Protein AF-A0A846C7C7-F1 (afdb_monomer_lite)

Radius of gyration: 13.68 Å; chains: 1; bounding box: 39×18×30 Å

Secondary structure (DSSP, 8-state):
---HHHHHHHHHHHHGGGHHHHHHHHHHHHHHH-GGGGGGGTTS-HHHHHHHHHHHHH-

pLDDT: mean 90.93, std 8.17, range [58.09, 98.25]

Foldseek 3Di:
DDDPVVVLVVVLVVCVVVLLVVLVVVVVVCCVVPVVCVVVCPVPPSSVVSVVVSVVSPD

Sequence (59 aa):
MGSKIEIIEQSFAQIKPNAEKFAASFYVNLFTKYPEVKPLFVNTDMEKQQKKLLDALIL

Structure (mmCIF, N/CA/C/O backbone):
data_AF-A0A846C7C7-F1
#
_entry.id   AF-A0A846C7C7-F1
#
loop_
_atom_site.group_PDB
_atom_site.id
_atom_site.type_symbol
_atom_site.label_atom_id
_atom_site.label_alt_id
_atom_site.label_comp_id
_atom_site.label_asym_id
_atom_site.label_entity_id
_atom_site.label_seq_id
_atom_site.pdbx_PDB_ins_code
_atom_site.Cartn_x
_atom_site.Cartn_y
_atom_site.Cartn_z
_atom_site.occupancy
_atom_site.B_iso_or_equiv
_atom_site.auth_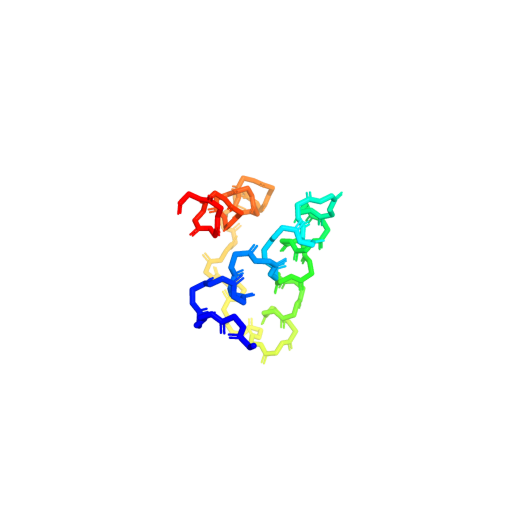seq_id
_atom_site.auth_comp_id
_atom_site.auth_asym_id
_atom_site.auth_atom_id
_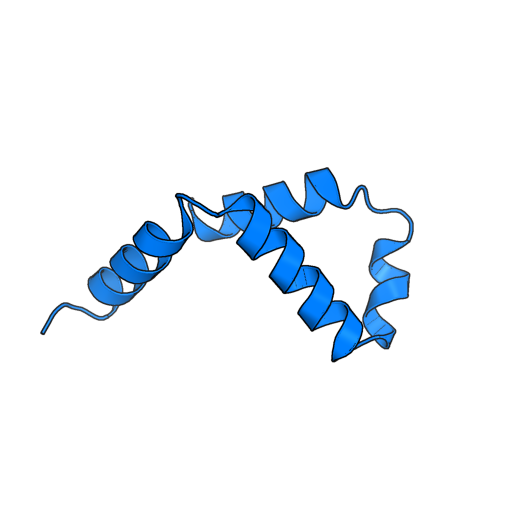atom_site.pdbx_PDB_model_num
ATOM 1 N N . MET A 1 1 ? -28.234 3.648 13.609 1.00 60.09 1 MET A N 1
ATOM 2 C CA . MET A 1 1 ? -27.412 3.714 12.382 1.00 60.09 1 MET A CA 1
ATOM 3 C C . MET A 1 1 ? -26.265 4.650 12.684 1.00 60.09 1 MET A C 1
ATOM 5 O O . MET A 1 1 ? -26.546 5.782 13.055 1.00 60.09 1 MET A O 1
ATOM 9 N N . GLY A 1 2 ? -25.030 4.150 12.640 1.00 69.62 2 GLY A N 1
ATOM 10 C CA . GLY A 1 2 ? -23.853 4.972 12.908 1.00 69.62 2 GLY A CA 1
ATOM 11 C C . GLY A 1 2 ? -23.625 6.009 11.815 1.00 69.62 2 GLY A C 1
ATOM 12 O O . GLY A 1 2 ? -24.144 5.876 10.700 1.00 69.62 2 GLY A O 1
ATOM 13 N N . SER A 1 3 ? -22.874 7.055 12.138 1.00 88.00 3 SER A N 1
ATOM 14 C CA . SER A 1 3 ? -22.481 8.053 11.143 1.00 88.00 3 SER A CA 1
ATOM 15 C C . SER A 1 3 ? -21.646 7.404 10.027 1.00 88.00 3 SER A C 1
ATOM 17 O O . SER A 1 3 ? -21.060 6.333 10.199 1.00 88.00 3 SER A O 1
ATOM 19 N N . LYS A 1 4 ? -21.551 8.053 8.858 1.00 89.62 4 LYS A N 1
ATOM 20 C CA . LYS A 1 4 ? -20.676 7.563 7.774 1.00 89.62 4 LYS A CA 1
ATOM 21 C C . LYS A 1 4 ? -19.222 7.405 8.238 1.00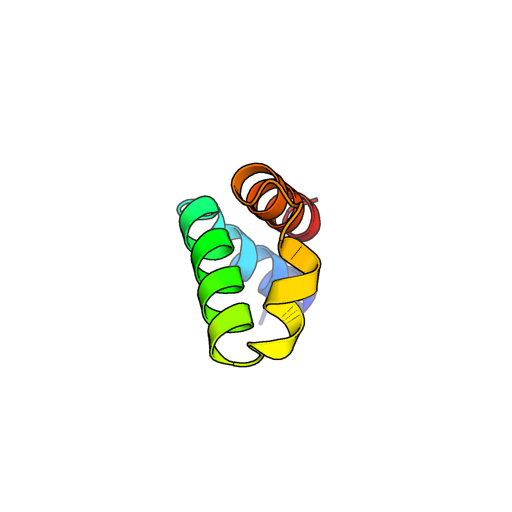 89.62 4 LYS A C 1
ATOM 23 O O . LYS A 1 4 ? -18.541 6.507 7.761 1.00 89.62 4 LYS A O 1
ATOM 28 N N . ILE A 1 5 ? -18.783 8.252 9.171 1.00 87.81 5 ILE A N 1
ATOM 29 C CA . ILE A 1 5 ? -17.444 8.208 9.766 1.00 87.81 5 ILE A CA 1
ATOM 30 C C . ILE A 1 5 ? -17.288 6.938 10.607 1.00 87.81 5 ILE A C 1
ATOM 32 O O . ILE A 1 5 ? -16.374 6.159 10.364 1.00 87.81 5 ILE A O 1
ATOM 36 N N . GLU A 1 6 ? -18.239 6.661 11.502 1.00 88.62 6 GLU A N 1
ATOM 37 C CA . GLU A 1 6 ? -18.208 5.465 12.358 1.00 88.62 6 GLU A CA 1
ATOM 38 C C . GLU A 1 6 ? -18.194 4.166 11.543 1.00 88.62 6 GLU A C 1
ATOM 40 O O . GLU A 1 6 ? -17.491 3.219 11.888 1.00 88.62 6 GLU A O 1
ATOM 45 N N . ILE A 1 7 ? -18.939 4.111 10.434 1.00 90.88 7 ILE A N 1
ATOM 46 C CA . ILE A 1 7 ? -18.955 2.936 9.549 1.00 90.88 7 ILE A CA 1
ATOM 47 C C . ILE A 1 7 ? -17.577 2.714 8.907 1.00 90.88 7 ILE A C 1
ATOM 49 O O . ILE A 1 7 ? -17.123 1.572 8.795 1.00 90.88 7 ILE A O 1
ATOM 53 N N . ILE A 1 8 ? -16.902 3.790 8.495 1.00 88.12 8 ILE A N 1
ATOM 54 C CA . ILE A 1 8 ? -15.558 3.723 7.911 1.00 88.12 8 ILE A CA 1
ATOM 55 C C . ILE A 1 8 ? -14.553 3.238 8.965 1.00 88.12 8 ILE A C 1
ATOM 57 O O . ILE A 1 8 ? -13.823 2.279 8.714 1.00 88.12 8 ILE A O 1
ATOM 61 N N . GLU A 1 9 ? -14.566 3.824 10.163 1.00 87.88 9 GLU A N 1
ATOM 62 C CA . GLU A 1 9 ? -13.674 3.439 11.265 1.00 87.88 9 GLU A CA 1
ATOM 63 C C . GLU A 1 9 ? -13.862 1.974 11.679 1.00 87.88 9 GLU A C 1
ATOM 65 O O . GLU A 1 9 ? -12.887 1.235 11.837 1.00 87.88 9 GLU A O 1
ATOM 70 N N . GLN A 1 10 ? -15.113 1.518 11.795 1.00 89.81 10 GLN A N 1
ATOM 71 C CA . GLN A 1 10 ? -15.430 0.123 12.109 1.00 89.81 10 GLN A CA 1
ATOM 72 C C . GLN A 1 10 ? -14.957 -0.835 11.014 1.00 89.81 10 GLN A C 1
ATOM 74 O O . GLN A 1 10 ? -14.440 -1.910 11.322 1.00 89.81 10 GLN A O 1
ATOM 79 N N . SER A 1 11 ? -15.085 -0.445 9.745 1.00 88.62 11 SER A N 1
ATOM 80 C CA . SER A 1 11 ? -14.610 -1.255 8.619 1.00 88.62 11 SER A CA 1
ATOM 81 C C . SER A 1 11 ? -13.088 -1.412 8.656 1.00 88.62 11 SER A C 1
ATOM 83 O O . SER A 1 11 ? -12.577 -2.526 8.541 1.00 88.62 11 SER A O 1
ATOM 85 N N . PHE A 1 12 ? -12.345 -0.330 8.906 1.00 86.88 12 PHE A N 1
ATOM 86 C CA . PHE A 1 12 ? -10.888 -0.401 9.048 1.00 86.88 12 PHE A CA 1
ATOM 87 C C . PHE A 1 12 ? -10.447 -1.156 10.306 1.00 86.88 12 PHE A C 1
ATOM 89 O O . PHE A 1 12 ? -9.452 -1.883 10.266 1.00 86.88 12 PHE A O 1
ATOM 96 N N . ALA A 1 13 ? -11.198 -1.069 11.407 1.00 88.81 13 ALA A N 1
ATOM 97 C CA . ALA A 1 13 ? -10.921 -1.847 12.612 1.00 88.81 13 ALA A CA 1
ATOM 98 C C . ALA A 1 13 ? -10.963 -3.365 12.355 1.00 88.81 13 ALA A C 1
ATOM 100 O O . ALA A 1 13 ? -10.147 -4.095 12.916 1.00 88.81 13 ALA A O 1
ATOM 101 N N . GLN A 1 14 ? -11.840 -3.836 11.462 1.00 89.38 14 GLN A N 1
ATOM 102 C CA . GLN A 1 14 ? -11.901 -5.248 11.058 1.00 89.38 14 GLN A CA 1
ATOM 103 C C . GLN A 1 14 ? -10.697 -5.688 10.211 1.00 89.38 14 GLN A C 1
ATOM 105 O O . GLN A 1 14 ? -10.352 -6.870 10.197 1.00 89.38 14 GLN A O 1
ATOM 110 N N . ILE A 1 15 ? -10.031 -4.752 9.529 1.00 86.56 15 ILE A N 1
ATOM 111 C CA . ILE A 1 15 ? -8.854 -5.028 8.697 1.00 86.56 15 ILE A CA 1
ATOM 112 C C . ILE A 1 15 ? -7.590 -5.168 9.556 1.00 86.56 15 ILE A C 1
ATOM 114 O O . ILE A 1 15 ? -6.735 -5.990 9.229 1.00 86.56 15 ILE A O 1
ATOM 118 N N . LYS A 1 16 ? -7.477 -4.430 10.674 1.00 85.88 16 LYS A N 1
ATOM 119 C CA . LYS A 1 16 ? -6.270 -4.376 11.530 1.00 85.88 16 LYS A CA 1
ATOM 120 C C . LYS A 1 16 ? -5.638 -5.746 11.851 1.00 85.88 16 LYS A C 1
ATOM 122 O O . LYS A 1 16 ? -4.428 -5.864 11.671 1.00 85.88 16 LYS A O 1
ATOM 127 N N . PRO A 1 17 ? -6.385 -6.798 12.250 1.00 89.94 17 PRO A N 1
ATOM 128 C CA . PRO A 1 17 ? -5.792 -8.104 12.565 1.00 89.94 17 PRO A CA 1
ATOM 129 C C . PRO A 1 17 ? -5.139 -8.808 11.366 1.00 89.94 17 PRO A C 1
ATOM 131 O O . PRO A 1 17 ? -4.326 -9.707 11.546 1.00 89.94 17 PRO A O 1
ATOM 134 N N . ASN A 1 18 ? -5.509 -8.429 10.140 1.00 90.38 18 ASN A N 1
ATOM 135 C CA . ASN A 1 18 ? -5.033 -9.028 8.893 1.00 90.38 18 ASN A CA 1
ATOM 136 C C . ASN A 1 18 ? -4.469 -7.968 7.932 1.00 90.38 18 ASN A C 1
ATOM 138 O O . ASN A 1 18 ? -4.502 -8.163 6.717 1.00 90.38 18 ASN A O 1
ATOM 142 N N . ALA A 1 19 ? -3.968 -6.848 8.462 1.00 89.00 19 ALA A N 1
ATOM 143 C CA . ALA A 1 19 ? -3.586 -5.679 7.673 1.00 89.00 19 ALA A CA 1
ATOM 144 C C . ALA A 1 19 ? -2.564 -6.023 6.575 1.00 89.00 19 ALA A C 1
ATOM 146 O O . ALA A 1 19 ? -2.754 -5.678 5.413 1.00 89.00 19 ALA A O 1
ATOM 147 N N . GLU A 1 20 ? -1.534 -6.804 6.898 1.00 89.19 20 GLU A N 1
ATOM 148 C CA . GLU A 1 20 ? -0.524 -7.235 5.921 1.00 89.19 20 GLU A CA 1
ATOM 149 C C . GLU A 1 20 ? -1.132 -8.058 4.775 1.00 89.19 20 GLU A C 1
ATOM 151 O O . GLU A 1 20 ? -0.896 -7.776 3.600 1.00 89.19 20 GLU A O 1
ATOM 156 N N . LYS A 1 21 ? -1.999 -9.028 5.100 1.00 91.75 21 LYS A N 1
ATOM 157 C CA . LYS A 1 21 ? -2.707 -9.839 4.094 1.00 91.75 21 LYS A CA 1
ATOM 158 C C . LYS A 1 21 ? -3.629 -8.982 3.230 1.00 91.75 21 LYS A C 1
ATOM 160 O O . LYS A 1 21 ? -3.723 -9.207 2.024 1.00 91.75 21 LYS A O 1
ATOM 165 N N . PHE A 1 22 ? -4.288 -7.994 3.831 1.00 92.94 22 PHE A N 1
ATOM 166 C CA . PHE A 1 22 ? -5.115 -7.036 3.109 1.00 92.94 22 PHE A CA 1
ATOM 167 C C . PHE A 1 22 ? -4.278 -6.240 2.099 1.00 92.94 22 PHE A C 1
ATOM 169 O O . PHE A 1 22 ? -4.612 -6.232 0.913 1.00 92.94 22 PHE A O 1
ATOM 176 N N . ALA A 1 23 ? -3.155 -5.654 2.523 1.00 93.44 23 ALA A N 1
ATOM 177 C CA . ALA A 1 23 ? -2.272 -4.891 1.641 1.00 93.44 23 ALA A CA 1
ATOM 178 C C . ALA A 1 23 ? -1.691 -5.748 0.507 1.00 93.44 23 ALA A C 1
ATOM 180 O O . ALA A 1 23 ? -1.665 -5.315 -0.645 1.00 93.44 23 ALA A O 1
ATOM 181 N N . ALA A 1 24 ? -1.290 -6.987 0.796 1.00 94.50 24 ALA A N 1
ATOM 182 C CA . ALA A 1 24 ? -0.852 -7.924 -0.234 1.00 94.50 24 ALA A CA 1
ATOM 183 C C . ALA A 1 24 ? -1.971 -8.205 -1.253 1.00 94.50 24 ALA A C 1
ATOM 185 O O . ALA A 1 24 ? -1.752 -8.110 -2.463 1.00 94.50 24 ALA A O 1
ATOM 186 N N . SER A 1 25 ? -3.194 -8.477 -0.779 1.00 95.31 25 SER A N 1
ATOM 187 C CA . SER A 1 25 ? -4.349 -8.728 -1.650 1.00 95.31 25 SER A CA 1
ATOM 188 C C . SER A 1 25 ? -4.702 -7.522 -2.527 1.00 95.31 25 SER A C 1
ATOM 190 O O . SER A 1 25 ? -5.100 -7.697 -3.679 1.00 95.31 25 SER A O 1
ATOM 192 N N . PHE A 1 26 ? -4.500 -6.297 -2.029 1.00 95.31 26 PHE A N 1
ATOM 193 C CA . PHE A 1 26 ? -4.695 -5.074 -2.802 1.00 95.31 26 PHE A CA 1
ATOM 194 C C . PHE A 1 26 ? -3.791 -5.054 -4.039 1.00 95.31 26 PHE A C 1
ATOM 196 O O . PHE A 1 26 ? -4.292 -4.886 -5.150 1.00 95.31 26 PHE A O 1
ATOM 203 N N . TYR A 1 27 ? -2.485 -5.289 -3.874 1.00 96.62 27 TYR A N 1
ATOM 204 C CA . TYR A 1 27 ? -1.551 -5.281 -5.005 1.00 96.62 27 TYR A CA 1
ATOM 205 C C . TYR A 1 27 ? -1.765 -6.463 -5.950 1.00 96.62 27 TYR A C 1
ATOM 207 O O . TYR A 1 27 ? -1.685 -6.282 -7.162 1.00 96.62 27 TYR A O 1
ATOM 215 N N . VAL A 1 28 ? -2.123 -7.644 -5.433 1.00 97.12 28 VAL A N 1
ATOM 216 C CA . VAL A 1 28 ? -2.539 -8.777 -6.277 1.00 97.12 28 VAL A CA 1
ATOM 217 C C . VAL A 1 28 ? -3.723 -8.380 -7.162 1.00 97.12 28 VAL A C 1
ATOM 219 O O . VAL A 1 28 ? -3.678 -8.573 -8.378 1.00 97.12 28 VAL A O 1
ATOM 222 N N . ASN A 1 29 ? -4.757 -7.771 -6.581 1.00 97.81 29 ASN A N 1
ATOM 223 C CA . ASN A 1 29 ? -5.937 -7.326 -7.317 1.00 97.81 29 ASN A CA 1
ATOM 224 C C . ASN A 1 29 ? -5.615 -6.209 -8.319 1.00 97.81 29 ASN A C 1
ATOM 226 O O . ASN A 1 29 ? -6.072 -6.274 -9.460 1.00 97.81 29 ASN A O 1
ATOM 230 N N . LEU A 1 30 ? -4.813 -5.217 -7.919 1.00 97.69 30 LEU A N 1
ATOM 231 C CA . LEU A 1 30 ? -4.375 -4.111 -8.773 1.00 97.69 30 LEU A CA 1
ATOM 232 C C . LEU A 1 30 ? -3.660 -4.639 -10.015 1.00 97.69 30 LEU A C 1
ATOM 234 O O . LEU A 1 30 ? -4.036 -4.324 -11.134 1.00 97.69 30 LEU A O 1
ATOM 238 N N . PHE A 1 31 ? -2.676 -5.505 -9.818 1.00 97.25 31 PHE A N 1
ATOM 239 C CA . PHE A 1 31 ? -1.851 -6.055 -10.885 1.00 97.25 31 PHE A CA 1
ATOM 240 C C . PHE A 1 31 ? -2.557 -7.104 -11.746 1.00 97.25 31 PHE A C 1
ATOM 242 O O . PHE A 1 31 ? -2.109 -7.376 -12.862 1.00 97.25 31 PHE A O 1
ATOM 249 N N . THR A 1 32 ? -3.637 -7.698 -11.239 1.00 97.94 32 THR A N 1
ATOM 250 C CA . THR A 1 32 ? -4.501 -8.598 -12.011 1.00 97.94 32 THR A CA 1
ATOM 251 C C . THR A 1 32 ? -5.450 -7.809 -12.907 1.00 97.94 32 THR A C 1
ATOM 253 O O . THR A 1 32 ? -5.612 -8.153 -14.073 1.00 97.94 32 THR A O 1
ATOM 256 N N . LYS A 1 33 ? -6.074 -6.751 -12.375 1.00 98.25 33 LYS A N 1
ATOM 257 C CA . LYS A 1 33 ? -7.064 -5.945 -13.107 1.00 98.25 33 LYS A CA 1
ATOM 258 C C . LYS A 1 33 ? -6.431 -4.910 -14.034 1.00 98.25 33 LYS A C 1
ATOM 260 O O . LYS A 1 33 ? -6.999 -4.626 -15.080 1.00 98.25 33 LYS A O 1
ATOM 265 N N . TYR A 1 34 ? -5.276 -4.384 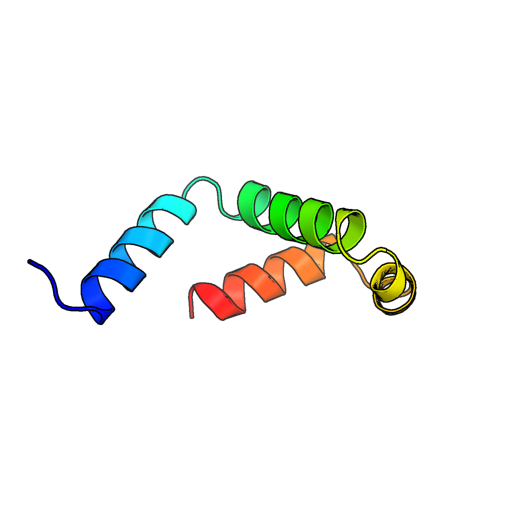-13.642 1.00 97.88 34 TYR A N 1
ATOM 266 C CA . TYR A 1 34 ? -4.563 -3.302 -14.318 1.00 97.88 34 TYR A CA 1
ATOM 267 C C . TYR A 1 34 ? -3.083 -3.682 -14.485 1.00 97.88 34 TYR A C 1
ATOM 269 O O . TYR A 1 34 ? -2.201 -3.118 -13.827 1.00 97.88 34 TYR A O 1
ATOM 277 N N . PRO A 1 35 ? -2.765 -4.706 -15.298 1.00 96.94 35 PRO A N 1
ATOM 278 C CA . PRO A 1 35 ? -1.389 -5.161 -15.487 1.00 96.94 35 PRO A CA 1
ATOM 279 C C . PRO A 1 35 ? -0.457 -4.067 -16.032 1.00 96.94 35 PRO A C 1
ATOM 281 O O . PRO A 1 35 ? 0.744 -4.117 -15.769 1.00 96.94 35 PRO A O 1
ATOM 284 N N . GLU A 1 36 ? -0.990 -3.062 -16.728 1.00 97.69 36 GLU A N 1
ATOM 285 C CA . GLU A 1 36 ? -0.270 -1.905 -17.263 1.00 97.69 36 GLU A CA 1
ATOM 286 C C . GLU A 1 36 ? 0.379 -1.026 -16.189 1.00 97.69 36 GLU A C 1
ATOM 288 O O . GLU A 1 36 ? 1.305 -0.281 -16.501 1.00 97.69 36 GLU A O 1
ATOM 293 N N . VAL A 1 37 ? -0.051 -1.128 -14.925 1.00 96.88 37 VAL A N 1
ATOM 294 C CA . VAL A 1 37 ? 0.569 -0.382 -13.821 1.00 96.88 37 VAL A CA 1
ATOM 295 C C . VAL A 1 37 ? 1.757 -1.118 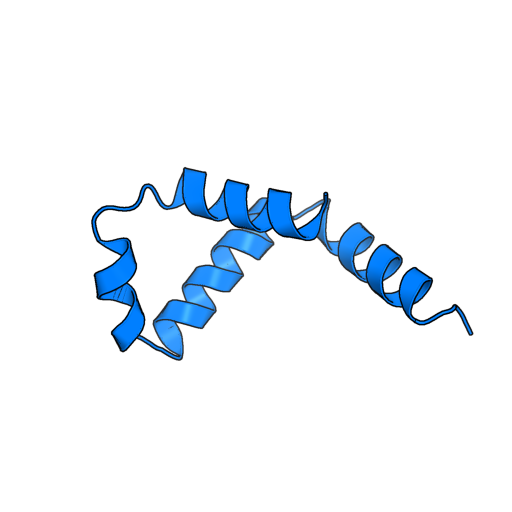-13.204 1.00 96.88 37 VAL A C 1
ATOM 297 O O . VAL A 1 37 ? 2.560 -0.482 -12.530 1.00 96.88 37 VAL A O 1
ATOM 300 N N . LYS A 1 38 ? 1.929 -2.429 -13.451 1.00 95.56 38 LYS A N 1
ATOM 301 C CA . LYS A 1 38 ? 3.068 -3.214 -12.925 1.00 95.56 38 LYS A CA 1
ATOM 302 C C . LYS A 1 38 ? 4.434 -2.572 -13.218 1.00 95.56 38 LYS A C 1
ATOM 304 O O . LYS A 1 38 ? 5.248 -2.532 -12.296 1.00 95.56 38 LYS A O 1
ATOM 309 N N . PRO A 1 39 ? 4.709 -2.034 -14.429 1.00 97.38 39 PRO A N 1
ATOM 310 C CA . PRO A 1 39 ? 5.978 -1.373 -14.733 1.00 97.38 39 PRO A CA 1
ATOM 311 C C . PRO A 1 39 ? 6.318 -0.209 -13.794 1.00 97.38 39 PRO A C 1
ATOM 313 O O . PRO A 1 39 ? 7.492 0.029 -13.525 1.00 97.38 39 PRO A O 1
ATOM 316 N N . LEU A 1 40 ? 5.312 0.475 -13.237 1.00 96.81 40 LEU A N 1
ATOM 317 C CA . LEU A 1 40 ? 5.512 1.587 -12.301 1.00 96.81 40 LEU A CA 1
ATOM 318 C C . LEU A 1 40 ? 6.121 1.132 -10.963 1.00 96.81 40 LEU A C 1
ATOM 320 O O . LEU A 1 40 ? 6.689 1.945 -10.239 1.00 96.81 40 LEU A O 1
ATOM 324 N N . PHE A 1 41 ? 6.042 -0.166 -10.648 1.00 96.38 41 PHE A N 1
ATOM 325 C CA . PHE A 1 41 ? 6.511 -0.748 -9.389 1.00 96.38 41 PHE A CA 1
ATOM 326 C C . PHE A 1 41 ? 7.784 -1.596 -9.539 1.00 96.38 41 PHE A C 1
ATOM 328 O O . PHE A 1 41 ? 8.249 -2.156 -8.553 1.00 96.38 41 PHE A O 1
ATOM 335 N N . VAL A 1 42 ? 8.393 -1.670 -10.731 1.00 95.12 42 VAL A N 1
ATOM 336 C CA . VAL A 1 42 ? 9.571 -2.529 -11.002 1.00 95.12 42 VAL A CA 1
ATOM 337 C C . VAL A 1 42 ? 10.754 -2.226 -10.079 1.00 95.12 42 VAL A C 1
ATOM 339 O O . VAL A 1 42 ? 11.446 -3.140 -9.648 1.00 95.12 42 VAL A O 1
ATOM 342 N N . ASN A 1 43 ? 10.953 -0.954 -9.733 1.00 96.25 43 ASN A N 1
ATOM 343 C CA . ASN A 1 43 ? 12.026 -0.512 -8.837 1.00 96.25 43 ASN A CA 1
ATOM 344 C C . ASN A 1 43 ? 11.529 -0.244 -7.405 1.00 96.25 43 ASN A C 1
ATOM 346 O O . ASN A 1 43 ? 12.167 0.492 -6.653 1.00 96.25 43 ASN A O 1
ATOM 350 N N . THR A 1 44 ? 10.361 -0.780 -7.041 1.00 96.06 44 THR A N 1
ATOM 351 C CA . THR A 1 44 ? 9.736 -0.549 -5.737 1.00 96.06 44 THR A CA 1
ATOM 352 C C . THR A 1 44 ? 9.905 -1.760 -4.831 1.00 96.06 44 THR A C 1
ATOM 354 O O . THR A 1 44 ? 9.596 -2.889 -5.200 1.00 96.06 44 THR A O 1
ATOM 357 N N . ASP A 1 45 ? 10.340 -1.505 -3.601 1.00 96.62 45 ASP A N 1
ATOM 358 C CA . ASP A 1 45 ? 10.290 -2.484 -2.519 1.00 96.62 45 ASP A CA 1
ATOM 359 C C . ASP A 1 45 ? 8.824 -2.718 -2.123 1.00 96.62 45 ASP A C 1
ATOM 361 O O . ASP A 1 45 ? 8.191 -1.874 -1.478 1.00 96.62 45 ASP A O 1
ATOM 365 N N . MET A 1 46 ? 8.269 -3.847 -2.566 1.00 94.88 46 MET A N 1
ATOM 366 C CA . MET A 1 46 ? 6.843 -4.129 -2.421 1.00 94.88 46 MET A CA 1
ATOM 367 C C . MET A 1 46 ? 6.415 -4.365 -0.971 1.00 94.88 46 MET A C 1
ATOM 369 O O . MET A 1 46 ? 5.280 -4.033 -0.634 1.00 94.88 46 MET A O 1
ATOM 373 N N . GLU A 1 47 ? 7.294 -4.861 -0.099 1.00 93.25 47 GLU A N 1
ATOM 374 C CA . GLU A 1 47 ? 6.990 -5.016 1.329 1.00 93.25 47 GLU A CA 1
ATOM 375 C C . GLU A 1 47 ? 6.845 -3.643 1.994 1.00 93.25 47 GLU A C 1
ATOM 377 O O . GLU A 1 47 ? 5.848 -3.357 2.665 1.00 93.25 47 GLU A O 1
ATOM 382 N N . LYS A 1 48 ? 7.784 -2.726 1.726 1.00 95.44 48 LYS A N 1
ATOM 383 C CA . LYS A 1 48 ? 7.675 -1.339 2.208 1.00 95.44 48 LYS A CA 1
ATOM 384 C C . LYS A 1 48 ? 6.476 -0.617 1.605 1.00 95.44 48 LYS A C 1
ATOM 386 O O . LYS A 1 48 ? 5.832 0.179 2.285 1.00 95.44 48 LYS A O 1
ATOM 391 N N . GLN A 1 49 ? 6.166 -0.882 0.342 1.00 95.94 49 GLN A N 1
ATOM 392 C CA . GLN A 1 49 ? 5.040 -0.269 -0.353 1.00 95.94 49 GLN A CA 1
ATOM 393 C C . GLN A 1 49 ? 3.683 -0.757 0.183 1.00 95.94 49 GLN A C 1
ATOM 395 O O . GLN A 1 49 ? 2.740 0.030 0.278 1.00 95.94 49 GLN A O 1
ATOM 400 N N . GLN A 1 50 ? 3.584 -2.023 0.597 1.00 94.12 50 GLN A N 1
ATOM 401 C CA . GLN A 1 50 ? 2.427 -2.548 1.327 1.00 94.12 50 GLN A CA 1
ATOM 402 C C . GLN A 1 50 ? 2.260 -1.865 2.685 1.00 94.12 50 GLN A C 1
ATOM 404 O O . GLN A 1 50 ? 1.156 -1.435 3.012 1.00 94.12 50 GLN A O 1
ATOM 409 N N . LYS A 1 51 ? 3.351 -1.681 3.437 1.00 92.75 51 LYS A N 1
ATOM 410 C CA . LYS A 1 51 ? 3.308 -0.960 4.715 1.00 92.75 51 LYS A CA 1
ATOM 411 C C . LYS A 1 51 ? 2.838 0.488 4.551 1.00 92.75 51 LYS A C 1
ATOM 413 O O . LYS A 1 51 ? 1.927 0.908 5.251 1.00 92.75 51 LYS A O 1
ATOM 418 N N . LYS A 1 52 ? 3.371 1.212 3.560 1.00 93.94 52 LYS A N 1
ATOM 419 C CA . LYS A 1 52 ? 2.940 2.586 3.244 1.00 93.94 52 LYS A CA 1
ATOM 420 C C . LYS A 1 52 ? 1.449 2.688 2.920 1.00 93.94 52 LYS A C 1
ATOM 422 O O . LYS A 1 52 ? 0.814 3.664 3.301 1.00 93.94 52 LYS A O 1
ATOM 427 N N . LEU A 1 53 ? 0.895 1.697 2.215 1.00 93.50 53 LEU A N 1
ATOM 428 C CA . LEU A 1 53 ? -0.540 1.649 1.935 1.00 93.50 53 LEU A CA 1
ATOM 429 C C . LEU A 1 53 ? -1.353 1.524 3.229 1.00 93.50 53 LEU A C 1
ATOM 431 O O . LEU A 1 53 ? -2.356 2.210 3.379 1.00 93.50 53 LEU A O 1
ATOM 435 N N . LEU A 1 54 ? -0.926 0.665 4.155 1.00 90.38 54 LEU A N 1
ATOM 436 C CA . LEU A 1 54 ? -1.602 0.501 5.4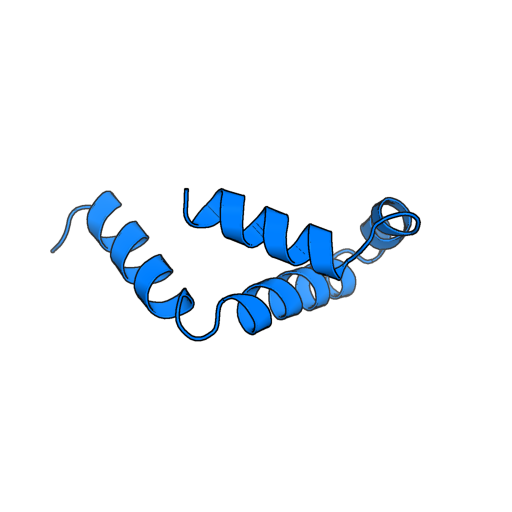43 1.00 90.38 54 LEU A CA 1
ATOM 437 C C . LEU A 1 54 ? -1.511 1.756 6.297 1.00 90.38 54 LEU A C 1
ATOM 439 O O . LEU A 1 54 ? -2.524 2.181 6.845 1.00 90.38 54 LEU A O 1
ATOM 443 N N . ASP A 1 55 ? -0.332 2.370 6.357 1.00 89.50 55 ASP A N 1
ATOM 444 C CA . ASP A 1 55 ? -0.123 3.612 7.094 1.00 89.50 55 ASP A CA 1
ATOM 445 C C . ASP A 1 55 ? -1.070 4.708 6.574 1.00 89.50 55 ASP A C 1
ATOM 447 O O . ASP A 1 55 ? -1.729 5.362 7.370 1.00 89.50 55 ASP A O 1
ATOM 451 N N . ALA A 1 56 ? -1.244 4.840 5.253 1.00 88.56 56 ALA A N 1
ATOM 452 C CA . ALA A 1 56 ? -2.155 5.820 4.647 1.00 88.56 56 ALA A CA 1
ATOM 453 C C . ALA A 1 56 ? -3.657 5.557 4.888 1.00 88.56 56 ALA A C 1
ATOM 455 O O . ALA A 1 56 ? -4.475 6.435 4.627 1.00 88.56 56 ALA A O 1
ATOM 456 N N . LEU A 1 57 ? -4.030 4.349 5.318 1.00 82.62 57 LEU A N 1
ATOM 457 C CA . LEU A 1 57 ? -5.419 3.956 5.587 1.00 82.62 57 LEU A CA 1
ATOM 458 C C . LEU A 1 57 ? -5.759 3.952 7.084 1.00 82.62 57 LEU A C 1
ATOM 460 O O . LEU A 1 57 ? -6.935 3.910 7.439 1.00 82.62 57 LEU A O 1
ATOM 464 N N . ILE A 1 58 ? -4.742 3.910 7.948 1.00 71.25 58 ILE A N 1
ATOM 465 C CA . ILE A 1 58 ? -4.885 3.762 9.401 1.00 71.25 58 ILE A CA 1
ATOM 466 C C . ILE A 1 58 ? -4.510 5.058 10.147 1.00 71.25 58 ILE A C 1
ATOM 468 O O . ILE A 1 58 ? -4.976 5.227 11.277 1.00 71.25 58 ILE A O 1
ATOM 472 N N . LEU A 1 59 ? -3.706 5.947 9.541 1.00 58.09 59 LEU A N 1
ATOM 473 C CA . LEU A 1 59 ? -3.414 7.303 10.039 1.00 58.09 59 LEU A CA 1
ATOM 474 C C . LEU A 1 59 ? -4.519 8.307 9.701 1.00 58.09 59 LEU A C 1
ATOM 476 O O . LEU A 1 59 ? -4.965 8.329 8.532 1.00 58.09 59 LEU A O 1
#